Protein AF-A0A0M5IKP0-F1 (afdb_monomer_lite)

Secondary structure (DSSP, 8-state):
-EEEEEEE-GGG-GGG-EEEEEEEEEEEE--TTEEEEEEEEEE--BGGGTBPPEEEEEEEEEEEGGG-HHHHHHHHHHHHSPPTT----------

Structure (mmCIF, N/CA/C/O backbone):
data_AF-A0A0M5IKP0-F1
#
_entry.id   AF-A0A0M5IKP0-F1
#
loop_
_atom_site.group_PDB
_atom_site.id
_atom_site.type_symbol
_atom_site.label_atom_id
_atom_site.label_alt_id
_atom_site.label_comp_id
_atom_site.label_asym_id
_atom_site.label_entity_id
_atom_site.label_seq_id
_atom_site.pdbx_PDB_ins_code
_atom_site.Cartn_x
_atom_site.Cartn_y
_atom_site.Cartn_z
_atom_site.occupancy
_atom_site.B_iso_or_equiv
_atom_site.auth_seq_id
_atom_site.auth_comp_id
_atom_site.auth_asym_id
_atom_site.auth_atom_id
_atom_site.pdbx_PDB_model_num
ATOM 1 N N . MET A 1 1 ? 5.323 9.157 -7.666 1.00 88.56 1 MET A N 1
ATOM 2 C CA . MET A 1 1 ? 5.009 8.767 -6.280 1.00 88.56 1 MET A CA 1
ATOM 3 C C . MET A 1 1 ? 3.537 8.403 -6.233 1.00 88.56 1 MET A C 1
ATOM 5 O O . MET A 1 1 ? 2.737 9.206 -6.698 1.00 88.56 1 MET A O 1
ATOM 9 N N . LEU A 1 2 ? 3.196 7.208 -5.759 1.00 93.81 2 LEU A N 1
ATOM 10 C CA . LEU A 1 2 ? 1.821 6.811 -5.446 1.00 93.81 2 LEU A CA 1
ATOM 11 C C . LEU A 1 2 ? 1.674 6.812 -3.922 1.00 93.81 2 LEU A C 1
ATOM 13 O O . LEU A 1 2 ? 2.568 6.335 -3.228 1.00 93.81 2 LEU A O 1
ATOM 17 N N . VAL A 1 3 ? 0.565 7.352 -3.423 1.00 97.06 3 VAL A N 1
ATOM 18 C CA . VAL A 1 3 ? 0.206 7.324 -2.002 1.00 97.06 3 VAL A CA 1
ATOM 19 C C . VAL A 1 3 ? -1.220 6.806 -1.898 1.00 97.06 3 VAL A C 1
ATOM 21 O O . VAL A 1 3 ? -2.106 7.287 -2.605 1.00 97.06 3 VAL A O 1
ATOM 24 N N . VAL A 1 4 ? -1.427 5.813 -1.044 1.00 96.88 4 VAL A N 1
ATOM 25 C CA . VAL A 1 4 ? -2.726 5.210 -0.760 1.00 96.88 4 VAL A CA 1
ATOM 26 C C . VAL A 1 4 ? -3.019 5.427 0.707 1.00 96.88 4 VAL A C 1
ATOM 28 O O . VAL A 1 4 ? -2.321 4.890 1.558 1.00 96.88 4 VAL A O 1
ATOM 31 N N . THR A 1 5 ? -4.062 6.189 0.996 1.00 96.94 5 THR A N 1
ATOM 32 C CA . THR A 1 5 ? -4.569 6.359 2.357 1.00 96.94 5 THR A CA 1
ATOM 33 C C . THR A 1 5 ? -5.687 5.355 2.583 1.00 96.94 5 THR A C 1
ATOM 35 O O . THR A 1 5 ? -6.644 5.319 1.808 1.00 96.94 5 THR A O 1
ATOM 38 N N . VAL A 1 6 ? -5.583 4.555 3.642 1.00 94.06 6 VAL A N 1
ATOM 39 C CA . VAL A 1 6 ? -6.658 3.654 4.062 1.00 94.06 6 VAL A CA 1
ATOM 40 C C . VAL A 1 6 ? -7.438 4.339 5.171 1.00 94.06 6 VAL A C 1
ATOM 42 O O . VAL A 1 6 ? -6.881 4.706 6.207 1.00 94.06 6 VAL A O 1
ATOM 45 N N . GLU A 1 7 ? -8.734 4.524 4.946 1.00 94.69 7 GLU A N 1
ATOM 46 C CA . GLU A 1 7 ? -9.637 5.155 5.901 1.00 94.69 7 GLU A CA 1
ATOM 47 C C . GLU A 1 7 ? -10.796 4.226 6.242 1.00 94.69 7 GLU A C 1
ATOM 49 O O . GLU A 1 7 ? -11.336 3.527 5.385 1.00 94.69 7 GLU A O 1
ATOM 54 N N . VAL A 1 8 ? -11.231 4.282 7.497 1.00 90.25 8 VAL A N 1
ATOM 55 C CA . VAL A 1 8 ? -12.474 3.663 7.951 1.00 90.25 8 VAL A CA 1
ATOM 56 C C . VAL A 1 8 ? -13.487 4.761 8.227 1.00 90.25 8 VAL A C 1
ATOM 58 O O . VAL A 1 8 ? -13.181 5.755 8.885 1.00 90.25 8 VAL A O 1
ATOM 61 N N . TRP A 1 9 ? -14.702 4.559 7.722 1.00 94.44 9 TRP A N 1
ATOM 62 C CA . TRP A 1 9 ? -15.831 5.476 7.850 1.00 94.44 9 TRP A CA 1
ATOM 63 C C . TRP A 1 9 ? -16.956 4.763 8.607 1.00 94.44 9 TRP A C 1
ATOM 65 O O . TRP A 1 9 ? -17.804 4.115 7.983 1.00 94.44 9 TRP A O 1
ATOM 75 N N . PRO A 1 10 ? -16.967 4.819 9.952 1.00 89.56 10 PRO A N 1
ATOM 76 C CA . PRO A 1 10 ? -18.005 4.185 10.756 1.00 89.56 10 PRO A CA 1
ATOM 77 C C . PRO A 1 10 ? -19.396 4.633 10.301 1.00 89.56 10 PRO A C 1
ATOM 79 O O . PRO A 1 10 ? -19.684 5.828 10.235 1.00 89.56 10 PRO A O 1
ATOM 82 N N . TRP A 1 11 ? -20.248 3.669 9.945 1.00 93.00 11 TRP A N 1
ATOM 83 C CA . TRP A 1 11 ? -21.601 3.913 9.424 1.00 93.00 11 TRP A CA 1
ATOM 84 C C . TRP A 1 11 ? -21.663 4.839 8.193 1.00 93.00 11 TRP A C 1
ATOM 86 O O . TRP A 1 11 ? -22.692 5.464 7.948 1.00 93.00 11 TRP A O 1
ATOM 96 N N . GLY A 1 12 ? -20.569 4.956 7.430 1.00 93.06 12 GLY A N 1
ATOM 97 C CA . GLY A 1 12 ? -20.477 5.843 6.266 1.00 93.06 12 GLY A CA 1
ATOM 98 C C . GLY A 1 12 ? -20.426 7.337 6.607 1.00 93.06 12 GLY A C 1
ATOM 99 O O . GLY A 1 12 ? -20.641 8.168 5.729 1.00 93.06 12 GLY A O 1
ATOM 100 N N . ARG A 1 13 ? -20.161 7.695 7.869 1.00 94.00 13 ARG A N 1
ATOM 101 C CA . ARG A 1 13 ? -20.166 9.083 8.347 1.00 94.00 13 ARG A CA 1
ATOM 102 C C . ARG A 1 13 ? -18.804 9.747 8.175 1.00 94.00 13 ARG A C 1
ATOM 104 O O . ARG A 1 13 ? -17.814 9.298 8.754 1.00 94.00 13 ARG A O 1
ATOM 111 N N . ALA A 1 14 ? -18.768 10.837 7.411 1.00 93.69 14 ALA A N 1
AT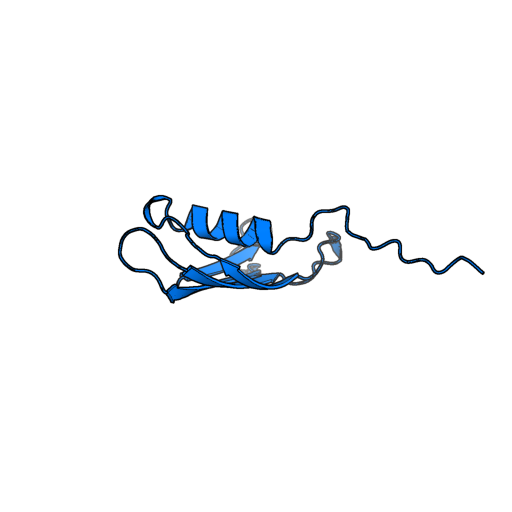OM 112 C CA . ALA A 1 14 ? -17.544 11.576 7.101 1.00 93.69 14 ALA A CA 1
ATOM 113 C C . ALA A 1 14 ? -16.900 12.203 8.345 1.00 93.69 14 ALA A C 1
ATOM 115 O O . ALA A 1 14 ? -15.680 12.295 8.436 1.00 93.69 14 ALA A O 1
ATOM 116 N N . GLU A 1 15 ? -17.711 12.615 9.316 1.00 95.44 15 GLU A N 1
ATOM 117 C CA . GLU A 1 15 ? -17.274 13.197 10.583 1.00 95.44 15 GLU A CA 1
ATOM 118 C C . GLU A 1 15 ? -16.599 12.184 11.518 1.00 95.44 15 GLU A C 1
ATOM 120 O O . GLU A 1 15 ? -15.884 12.576 12.434 1.00 95.44 15 GLU A O 1
ATOM 125 N N . LEU A 1 16 ? -16.800 10.886 11.274 1.00 92.12 16 LEU A N 1
ATOM 126 C CA . LEU A 1 16 ? -16.187 9.795 12.034 1.00 92.12 16 LEU A CA 1
ATOM 127 C C . LEU A 1 16 ? -15.013 9.147 11.294 1.00 92.12 16 LEU A C 1
ATOM 129 O O . LEU A 1 16 ? -14.489 8.129 11.758 1.00 92.12 16 LEU A O 1
ATOM 133 N N . LYS A 1 17 ? -14.625 9.692 10.134 1.00 93.56 17 LYS A N 1
ATOM 134 C CA . LYS A 1 17 ? -13.538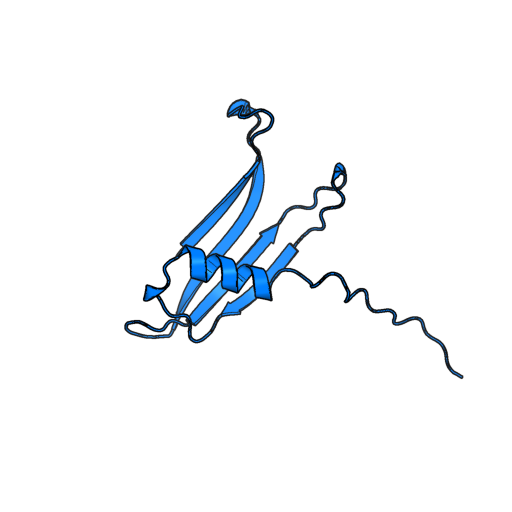 9.138 9.331 1.00 93.56 17 LYS A CA 1
ATOM 135 C C . LYS A 1 17 ? -12.247 9.106 10.143 1.00 93.56 17 LYS A C 1
ATOM 137 O O . LYS A 1 17 ? -11.883 10.076 10.810 1.00 93.56 17 LYS A O 1
ATOM 142 N N . ARG A 1 18 ? -11.530 7.996 10.040 1.00 91.81 18 ARG A N 1
ATOM 143 C CA . ARG A 1 18 ? -10.196 7.846 10.616 1.00 91.81 18 ARG A CA 1
ATOM 144 C C . ARG A 1 18 ? -9.284 7.170 9.611 1.00 91.81 18 ARG A C 1
ATOM 146 O O . ARG A 1 18 ? -9.676 6.178 8.997 1.00 91.81 18 ARG A O 1
ATOM 153 N N . LYS A 1 19 ? -8.080 7.711 9.451 1.00 94.56 19 LYS A N 1
ATOM 154 C CA . LYS A 1 19 ? -6.992 7.011 8.770 1.00 94.56 19 LYS A CA 1
ATOM 155 C C . LYS A 1 19 ? -6.575 5.834 9.651 1.00 94.56 19 LYS A C 1
ATOM 157 O O . LYS A 1 19 ? -6.518 5.992 10.864 1.00 94.56 19 LYS A O 1
ATOM 162 N N . VAL A 1 20 ? -6.362 4.680 9.033 1.00 94.62 20 VAL A N 1
ATOM 163 C CA . VAL A 1 20 ? -5.914 3.446 9.705 1.00 94.62 20 VAL A CA 1
ATOM 164 C C . VAL A 1 20 ? -4.663 2.857 9.060 1.00 94.62 20 VAL A C 1
ATOM 166 O O . VAL A 1 20 ? -4.149 1.835 9.499 1.00 94.62 20 VAL A O 1
ATOM 169 N N . GLY A 1 21 ? -4.197 3.456 7.965 1.00 95.56 21 GLY A N 1
ATOM 170 C CA . GLY A 1 21 ? -3.021 2.986 7.261 1.00 95.56 21 GLY A CA 1
ATOM 171 C C . GLY A 1 21 ? -2.648 3.858 6.074 1.00 95.56 21 GLY A C 1
ATOM 172 O O . GLY A 1 21 ? -3.406 4.729 5.630 1.00 95.56 21 GLY A O 1
ATOM 173 N N . GLU A 1 22 ? -1.448 3.620 5.569 1.00 97.69 22 GLU A N 1
ATOM 174 C CA . GLU A 1 22 ? -0.895 4.267 4.392 1.00 97.69 22 GLU A CA 1
ATOM 175 C C . GLU A 1 22 ? 0.019 3.309 3.633 1.00 97.69 22 GLU A C 1
ATOM 177 O O . GLU A 1 22 ? 0.767 2.540 4.230 1.00 97.69 22 GLU A O 1
ATOM 182 N N . ILE A 1 23 ? -0.011 3.389 2.306 1.00 97.81 23 ILE A N 1
ATOM 183 C CA . ILE A 1 23 ? 0.990 2.762 1.447 1.00 97.81 23 ILE A CA 1
ATOM 184 C C . ILE A 1 23 ? 1.611 3.853 0.591 1.00 97.81 23 ILE A C 1
ATOM 186 O O . ILE A 1 23 ? 0.904 4.548 -0.143 1.00 97.81 23 ILE A O 1
ATOM 190 N N . THR A 1 24 ? 2.930 3.989 0.645 1.00 98.00 24 THR A N 1
ATOM 191 C CA . THR A 1 24 ? 3.674 4.860 -0.269 1.00 98.00 24 THR A CA 1
ATOM 192 C C . THR A 1 24 ? 4.498 4.013 -1.222 1.00 98.00 24 THR A C 1
ATOM 194 O O . THR A 1 24 ? 5.066 2.999 -0.829 1.00 98.00 24 THR A O 1
ATOM 197 N N . ALA A 1 25 ? 4.527 4.411 -2.492 1.00 97.12 25 ALA A N 1
ATOM 198 C CA . ALA A 1 25 ? 5.312 3.753 -3.525 1.00 97.12 25 ALA A CA 1
ATOM 199 C C . ALA A 1 25 ? 6.076 4.785 -4.365 1.00 97.12 25 ALA A C 1
ATOM 201 O O . ALA A 1 25 ? 5.505 5.530 -5.180 1.00 97.12 25 ALA A O 1
ATOM 202 N N . GLY A 1 26 ? 7.391 4.817 -4.172 1.00 96.38 26 GLY A N 1
ATOM 203 C CA . GLY A 1 26 ? 8.333 5.622 -4.938 1.00 96.38 26 GLY A CA 1
ATOM 204 C C . GLY A 1 26 ? 8.976 4.783 -6.033 1.00 96.38 26 GLY A C 1
ATOM 205 O O . GLY A 1 26 ? 9.608 3.776 -5.747 1.00 96.38 26 GLY A O 1
ATOM 206 N N . ASN A 1 27 ? 8.839 5.173 -7.304 1.00 95.12 27 ASN A N 1
ATOM 207 C CA . ASN A 1 27 ? 9.612 4.519 -8.360 1.00 95.12 27 ASN A CA 1
ATOM 208 C C . ASN A 1 27 ? 11.079 4.949 -8.241 1.00 95.12 27 ASN A C 1
ATOM 210 O O . ASN A 1 27 ? 11.366 6.139 -8.351 1.00 95.12 27 ASN A O 1
ATOM 214 N N . ILE A 1 28 ? 11.975 3.986 -8.032 1.00 96.75 28 ILE A N 1
ATOM 215 C CA . ILE A 1 28 ? 13.413 4.233 -7.842 1.00 96.75 28 ILE A CA 1
ATOM 216 C C . ILE A 1 28 ? 14.251 3.785 -9.043 1.00 96.75 28 ILE A C 1
ATOM 218 O O . ILE A 1 28 ? 15.375 4.249 -9.215 1.00 96.75 28 ILE A O 1
ATOM 222 N N . ALA A 1 29 ? 13.723 2.885 -9.881 1.00 93.50 29 ALA A N 1
ATOM 223 C CA . ALA A 1 29 ? 14.404 2.422 -11.087 1.00 93.50 29 ALA A CA 1
ATOM 224 C C . ALA A 1 29 ? 13.432 1.868 -12.147 1.00 93.50 29 ALA A C 1
ATOM 226 O O . ALA A 1 29 ? 12.242 1.646 -11.889 1.00 93.50 29 ALA A O 1
ATOM 227 N N . GLY A 1 30 ? 13.981 1.586 -13.332 1.00 85.38 30 GLY A N 1
ATOM 228 C CA . GLY A 1 30 ? 13.299 0.936 -14.454 1.00 85.38 30 GLY A CA 1
ATOM 229 C C . GLY A 1 30 ? 12.687 1.920 -15.453 1.00 85.38 30 GLY A C 1
ATOM 230 O O . GLY A 1 30 ? 12.069 2.912 -15.065 1.00 85.38 30 GLY A O 1
ATOM 231 N N . SER A 1 31 ? 12.832 1.630 -16.747 1.00 78.69 31 SER A N 1
ATOM 232 C CA . SER A 1 31 ? 12.285 2.419 -17.857 1.00 78.69 31 SER A CA 1
ATOM 233 C C . SER A 1 31 ? 11.153 1.672 -18.575 1.00 78.69 31 SER A C 1
ATOM 235 O O . SER A 1 31 ? 11.065 0.445 -18.551 1.00 78.69 31 SER A O 1
ATOM 237 N N . GLY A 1 32 ? 10.249 2.418 -19.214 1.00 88.12 32 GLY A N 1
ATOM 238 C CA . GLY A 1 32 ? 9.165 1.834 -20.007 1.00 88.12 32 GLY A CA 1
ATOM 239 C C . GLY A 1 32 ? 8.149 1.045 -19.162 1.00 88.12 32 GLY A C 1
ATOM 240 O O . GLY A 1 32 ? 7.643 1.581 -18.175 1.00 88.12 32 GLY A O 1
ATOM 241 N N . PRO A 1 33 ? 7.784 -0.194 -19.540 1.00 92.25 33 PRO A N 1
ATOM 242 C CA . PRO A 1 33 ? 6.711 -0.930 -18.874 1.00 92.25 33 PRO A CA 1
ATOM 243 C C . PRO A 1 33 ? 7.114 -1.544 -17.527 1.00 92.25 33 PRO A C 1
ATOM 245 O O . PRO A 1 33 ? 6.229 -1.785 -16.721 1.00 92.25 33 PRO A O 1
ATOM 248 N N . ILE A 1 34 ? 8.405 -1.751 -17.242 1.00 95.50 34 ILE A N 1
ATOM 249 C CA . ILE A 1 34 ? 8.864 -2.441 -16.023 1.00 95.50 34 ILE A CA 1
ATOM 250 C C . ILE A 1 34 ? 9.522 -1.461 -15.049 1.00 95.50 34 ILE A C 1
ATOM 252 O O . ILE A 1 34 ? 10.380 -0.662 -15.444 1.00 95.50 34 ILE A O 1
ATOM 256 N N . GLY A 1 35 ? 9.113 -1.498 -13.780 1.00 95.31 35 GLY A N 1
ATOM 257 C CA . GLY A 1 35 ? 9.588 -0.589 -12.740 1.00 95.31 35 GLY A CA 1
ATOM 258 C C . GLY A 1 35 ? 9.969 -1.267 -11.432 1.00 95.31 35 GLY A C 1
ATOM 259 O O . GLY A 1 35 ? 9.357 -2.249 -11.024 1.00 95.31 35 GLY A O 1
ATOM 260 N N . THR A 1 36 ? 10.942 -0.6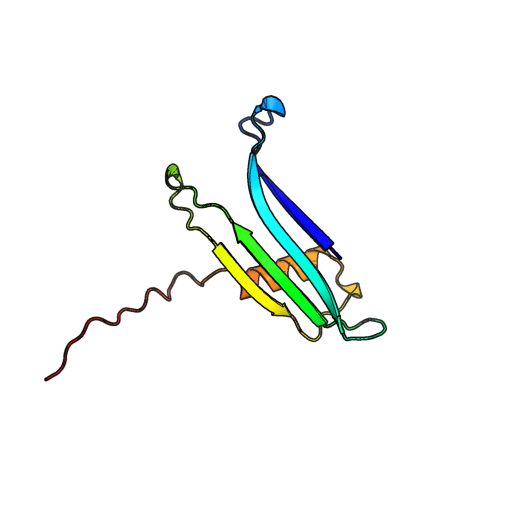70 -10.748 1.00 97.06 36 THR A N 1
ATOM 261 C CA . THR A 1 36 ? 11.316 -1.005 -9.371 1.00 97.06 36 THR A CA 1
ATOM 262 C C . THR A 1 36 ? 10.848 0.099 -8.434 1.00 97.06 36 THR A C 1
ATOM 264 O O . THR A 1 36 ? 11.029 1.287 -8.731 1.00 97.06 36 THR A O 1
ATOM 267 N N . TYR A 1 37 ? 10.255 -0.284 -7.310 1.00 97.31 37 TYR A N 1
ATOM 268 C CA . TYR A 1 37 ? 9.626 0.622 -6.361 1.00 97.31 37 TYR A CA 1
ATOM 269 C C . TYR A 1 37 ? 10.156 0.399 -4.946 1.00 97.31 37 TYR A C 1
ATOM 271 O O . TYR A 1 37 ? 10.261 -0.739 -4.499 1.00 97.31 37 TYR A O 1
ATOM 279 N N . GLU A 1 38 ? 10.457 1.493 -4.253 1.00 97.94 38 GLU A N 1
ATOM 280 C CA . GLU A 1 38 ? 10.535 1.523 -2.795 1.00 97.94 38 GLU A CA 1
ATOM 281 C C . GLU A 1 38 ? 9.112 1.677 -2.261 1.00 97.94 38 GLU A C 1
ATOM 283 O O . GLU A 1 38 ? 8.382 2.585 -2.675 1.00 97.94 38 GLU A O 1
ATOM 288 N N . ILE A 1 39 ? 8.705 0.747 -1.404 1.00 97.81 39 ILE A N 1
ATOM 289 C CA . ILE A 1 39 ? 7.366 0.663 -0.841 1.00 97.81 39 ILE A CA 1
ATOM 290 C C . ILE A 1 39 ? 7.465 0.793 0.672 1.00 97.81 39 ILE A C 1
ATOM 292 O O . ILE A 1 39 ? 8.251 0.085 1.295 1.00 97.81 39 ILE A O 1
ATOM 296 N N . ARG A 1 40 ? 6.608 1.629 1.261 1.00 97.69 40 ARG A N 1
ATOM 297 C CA . ARG A 1 40 ? 6.368 1.643 2.709 1.00 97.69 40 ARG A CA 1
ATOM 298 C C . ARG A 1 40 ? 4.911 1.338 2.978 1.00 97.69 40 ARG A C 1
ATOM 300 O O . ARG A 1 40 ? 4.048 1.996 2.396 1.00 97.69 40 ARG A O 1
ATOM 307 N N . VAL A 1 41 ? 4.653 0.357 3.832 1.00 97.25 41 VAL A N 1
ATOM 308 C CA . VAL A 1 41 ? 3.317 -0.044 4.274 1.00 97.25 41 VAL A CA 1
ATOM 309 C C . VAL A 1 41 ? 3.210 0.230 5.764 1.00 97.25 41 VAL A C 1
ATOM 311 O O . VAL A 1 41 ? 3.994 -0.290 6.552 1.00 97.25 41 VAL A O 1
ATOM 314 N N . HIS A 1 42 ? 2.223 1.037 6.131 1.00 96.69 42 HIS A N 1
ATOM 315 C CA . HIS A 1 42 ? 1.892 1.352 7.508 1.00 96.69 42 HIS A CA 1
ATOM 316 C C . HIS A 1 42 ? 0.428 1.013 7.782 1.00 96.69 42 HIS A C 1
ATOM 31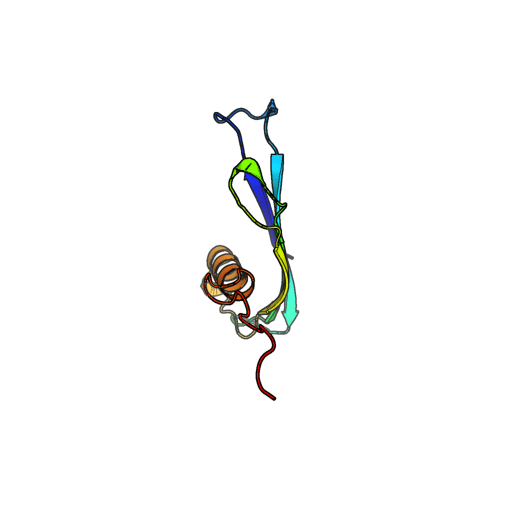8 O O . HIS A 1 42 ? -0.453 1.407 7.013 1.00 96.69 42 HIS A O 1
ATOM 324 N N . GLN A 1 43 ? 0.154 0.337 8.890 1.00 95.12 43 GLN A N 1
ATOM 325 C CA . GLN A 1 43 ? -1.186 0.093 9.412 1.00 95.12 43 GLN A CA 1
ATOM 326 C C . GLN A 1 43 ? -1.168 0.321 10.917 1.00 95.12 43 GLN A C 1
ATOM 328 O O . GLN A 1 43 ? -0.343 -0.271 11.605 1.00 95.12 4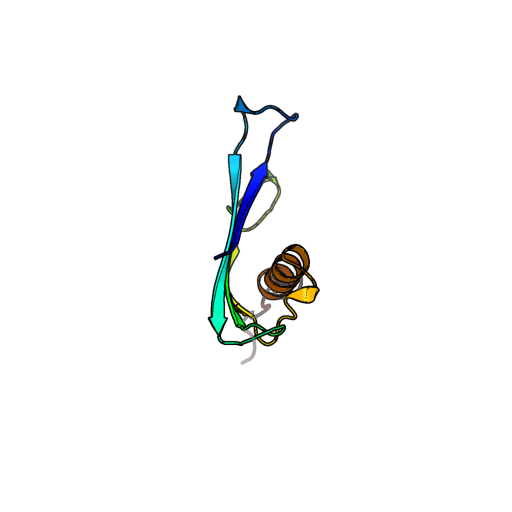3 GLN A O 1
ATOM 333 N N . ASP A 1 44 ? -2.100 1.129 11.412 1.00 93.75 44 ASP A N 1
ATOM 334 C CA . ASP A 1 44 ? -2.277 1.345 12.844 1.00 93.75 44 ASP A CA 1
ATOM 335 C C . ASP A 1 44 ? -2.808 0.071 13.520 1.00 93.75 44 ASP A C 1
ATOM 337 O O . ASP A 1 44 ? -3.666 -0.631 12.975 1.00 93.75 44 ASP A O 1
ATOM 341 N N . GLU A 1 45 ? -2.346 -0.204 14.742 1.00 92.62 45 GLU A N 1
ATOM 342 C CA . GLU A 1 45 ? -2.954 -1.231 15.592 1.00 92.62 45 GLU A CA 1
ATOM 343 C C . GLU A 1 45 ? -4.446 -0.917 15.815 1.00 92.62 45 GLU A C 1
ATOM 345 O O . GLU A 1 45 ? -4.823 0.208 16.153 1.00 92.62 45 GLU A O 1
ATOM 350 N N . TYR A 1 46 ? -5.307 -1.930 15.695 1.00 85.88 46 TYR A N 1
ATOM 351 C CA . TYR A 1 46 ? -6.704 -1.839 16.114 1.00 85.88 46 TYR A CA 1
ATOM 352 C C . TYR A 1 46 ? -7.055 -3.008 17.037 1.00 85.88 46 TYR A C 1
ATOM 354 O O . TYR A 1 46 ? -7.534 -4.066 16.611 1.00 85.88 46 TYR A O 1
ATOM 362 N N . ARG A 1 47 ? -6.790 -2.793 18.332 1.00 83.94 47 ARG A N 1
ATOM 363 C CA . ARG A 1 47 ? -6.883 -3.801 19.400 1.00 83.94 47 ARG A CA 1
ATOM 364 C C . ARG A 1 47 ? -8.250 -4.450 19.495 1.00 83.94 47 ARG A C 1
ATOM 366 O O . ARG A 1 47 ? -8.336 -5.662 19.662 1.00 83.94 47 ARG A O 1
ATOM 373 N N . GLU A 1 48 ? -9.317 -3.669 19.363 1.00 81.19 48 GLU A N 1
ATOM 374 C CA . GLU A 1 48 ? -10.691 -4.160 19.480 1.00 81.19 48 GLU A CA 1
ATOM 375 C C . GLU A 1 48 ? -11.038 -5.198 18.405 1.00 81.19 48 GLU A C 1
ATOM 377 O O . GLU A 1 48 ? -11.898 -6.046 18.632 1.00 81.19 48 GLU A O 1
ATOM 382 N N . ALA A 1 49 ? -10.363 -5.153 17.253 1.00 81.25 49 ALA A N 1
ATOM 383 C CA . ALA A 1 49 ? -10.523 -6.118 16.170 1.00 81.25 49 ALA A CA 1
ATOM 384 C C . ALA A 1 49 ? -9.382 -7.148 16.093 1.00 81.25 49 ALA A C 1
ATOM 386 O O . ALA A 1 49 ? -9.359 -7.947 15.158 1.00 81.25 49 ALA A O 1
ATOM 387 N N . GLY A 1 50 ? -8.429 -7.127 17.034 1.00 85.81 50 GLY A N 1
ATOM 388 C CA . GLY A 1 50 ? -7.245 -7.990 16.997 1.00 85.81 50 GLY A CA 1
ATOM 389 C C . GLY A 1 50 ? -6.339 -7.737 15.786 1.00 85.81 50 GLY A C 1
ATOM 390 O O . GLY A 1 50 ? -5.640 -8.646 15.344 1.00 85.81 50 GLY A O 1
ATOM 391 N N . VAL A 1 51 ? -6.375 -6.530 15.218 1.00 87.94 51 VAL A N 1
ATOM 392 C CA . VAL A 1 51 ? -5.549 -6.148 14.069 1.00 87.94 51 VAL A CA 1
ATOM 393 C C . VAL A 1 51 ? -4.226 -5.591 14.583 1.00 87.94 51 VAL A C 1
ATOM 395 O O . VAL A 1 51 ? -4.212 -4.593 15.303 1.00 87.94 51 VAL A O 1
ATOM 398 N N . ALA A 1 52 ? -3.127 -6.241 14.209 1.00 90.31 52 ALA A N 1
ATOM 399 C CA . ALA A 1 52 ? -1.784 -5.809 14.569 1.00 90.31 52 ALA A CA 1
ATOM 400 C C . ALA A 1 52 ? -1.331 -4.594 13.746 1.00 90.31 52 ALA A C 1
ATOM 402 O O . ALA A 1 52 ? -1.773 -4.383 12.611 1.00 90.31 52 ALA A O 1
ATOM 403 N N . GLU A 1 53 ? -0.414 -3.826 14.329 1.00 93.75 53 GLU A N 1
ATOM 404 C CA . GLU A 1 53 ? 0.349 -2.811 13.608 1.00 93.75 53 GLU A CA 1
ATOM 405 C C . GLU A 1 53 ? 1.184 -3.463 12.492 1.00 93.75 53 GLU A C 1
ATOM 407 O O . GLU A 1 53 ? 1.692 -4.576 12.649 1.00 93.75 53 GLU A O 1
ATOM 412 N N . ILE A 1 54 ? 1.328 -2.763 11.367 1.00 94.25 54 ILE A N 1
ATOM 413 C CA . ILE A 1 54 ? 2.272 -3.112 10.297 1.00 94.25 54 ILE A CA 1
ATOM 414 C C . ILE A 1 54 ? 3.126 -1.879 10.034 1.00 94.25 54 ILE A C 1
ATOM 416 O O . ILE A 1 54 ? 2.581 -0.794 9.842 1.00 94.25 54 ILE A O 1
ATOM 420 N N . SER A 1 55 ? 4.445 -2.045 9.993 1.00 95.25 55 SER A N 1
ATOM 421 C CA . SER A 1 55 ? 5.391 -0.981 9.654 1.00 95.25 55 SER A CA 1
ATOM 422 C C . SER A 1 55 ? 6.550 -1.586 8.873 1.00 95.25 55 SER A C 1
ATOM 424 O O . SER A 1 55 ? 7.564 -1.989 9.435 1.00 95.25 55 SER A O 1
ATOM 426 N N . GLU A 1 56 ? 6.351 -1.713 7.563 1.00 96.50 56 GLU A N 1
ATOM 427 C CA . GLU A 1 56 ? 7.251 -2.442 6.673 1.00 96.50 56 GLU A CA 1
ATOM 428 C C . GLU A 1 56 ? 7.774 -1.541 5.557 1.00 96.50 56 GLU A C 1
ATOM 430 O O . GLU A 1 56 ? 7.030 -0.760 4.953 1.00 96.50 56 GLU A O 1
ATOM 435 N N . GLU A 1 57 ? 9.055 -1.698 5.238 1.00 97.19 57 GLU A N 1
ATOM 436 C CA . GLU A 1 57 ? 9.713 -1.063 4.099 1.00 97.19 57 GLU A CA 1
ATOM 437 C C . GLU A 1 57 ? 10.349 -2.140 3.220 1.00 97.19 57 GLU A C 1
ATOM 439 O O . GLU A 1 57 ? 11.118 -2.979 3.688 1.00 97.19 57 GLU A O 1
ATOM 444 N N . LEU A 1 58 ? 10.010 -2.141 1.931 1.00 96.06 58 LEU A N 1
ATOM 445 C CA . LEU A 1 58 ? 10.437 -3.181 1.000 1.00 96.06 58 LEU A CA 1
ATOM 446 C C . LEU A 1 58 ? 10.699 -2.640 -0.402 1.00 96.06 58 LEU A C 1
ATOM 448 O O . LEU A 1 58 ? 10.186 -1.598 -0.811 1.00 96.06 58 LEU A O 1
ATOM 452 N N . ILE A 1 59 ? 11.477 -3.399 -1.173 1.00 97.31 59 ILE A N 1
ATOM 453 C CA . ILE A 1 59 ? 11.737 -3.112 -2.584 1.00 97.31 59 ILE A CA 1
ATOM 454 C C . ILE A 1 59 ? 10.951 -4.091 -3.450 1.00 97.31 59 ILE A C 1
ATOM 456 O O . ILE A 1 59 ? 11.264 -5.281 -3.489 1.00 97.31 59 ILE A O 1
ATOM 460 N N . LEU A 1 60 ? 9.980 -3.580 -4.208 1.00 96.31 60 LEU A N 1
ATOM 461 C CA . LEU A 1 60 ? 9.277 -4.353 -5.226 1.00 96.31 60 LEU A CA 1
ATOM 462 C C . LEU A 1 60 ? 9.987 -4.188 -6.571 1.00 96.31 60 LEU A C 1
ATOM 464 O O . LEU A 1 60 ? 10.024 -3.096 -7.140 1.00 96.31 60 LEU A O 1
ATOM 468 N N . ARG A 1 61 ? 10.562 -5.277 -7.077 1.00 95.88 61 ARG A N 1
ATOM 469 C CA . ARG A 1 61 ? 11.287 -5.311 -8.354 1.00 95.88 61 ARG A CA 1
ATOM 470 C C . ARG A 1 61 ? 10.384 -5.790 -9.482 1.00 95.88 61 ARG A C 1
ATOM 472 O O . ARG A 1 61 ? 9.402 -6.483 -9.243 1.00 95.88 61 ARG A O 1
ATOM 479 N N . ASP A 1 62 ? 10.765 -5.422 -10.700 1.00 94.81 62 ASP A N 1
ATOM 480 C CA . ASP A 1 62 ? 10.220 -5.969 -11.945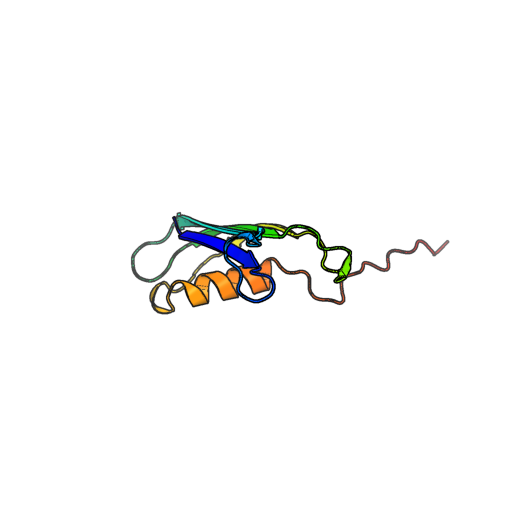 1.00 94.81 62 ASP A CA 1
ATOM 481 C C . ASP A 1 62 ? 8.687 -5.881 -12.084 1.00 94.81 62 ASP A C 1
ATOM 483 O O . ASP A 1 62 ? 8.058 -6.703 -12.747 1.00 94.81 62 ASP A O 1
ATOM 487 N N . HIS A 1 63 ? 8.069 -4.852 -11.495 1.00 95.62 63 HIS A N 1
ATOM 488 C CA . HIS A 1 63 ? 6.626 -4.652 -11.577 1.00 95.62 63 HIS A CA 1
ATOM 489 C C . HIS A 1 63 ? 6.218 -4.141 -12.967 1.00 95.62 63 HIS A C 1
ATOM 491 O O . HIS A 1 63 ? 6.724 -3.111 -13.431 1.00 95.62 63 HIS A O 1
ATOM 497 N N . ASP A 1 64 ? 5.267 -4.823 -13.612 1.00 95.69 64 ASP A N 1
ATOM 498 C CA . ASP A 1 64 ? 4.678 -4.376 -14.876 1.00 95.69 64 ASP A CA 1
ATOM 499 C C . ASP A 1 64 ? 3.659 -3.254 -14.643 1.00 95.69 64 ASP A C 1
ATOM 501 O O . ASP A 1 64 ? 2.527 -3.475 -14.214 1.00 95.69 64 ASP A O 1
ATOM 505 N N . ARG A 1 65 ? 4.040 -2.031 -15.017 1.00 93.00 65 ARG A N 1
ATOM 506 C CA . ARG A 1 65 ? 3.219 -0.818 -14.904 1.00 93.00 65 ARG A CA 1
ATOM 507 C C . ARG A 1 65 ? 1.913 -0.905 -15.693 1.00 93.00 65 ARG A C 1
ATOM 509 O O . ARG A 1 65 ? 0.977 -0.165 -15.392 1.00 93.00 65 ARG A O 1
ATOM 516 N N . ARG A 1 66 ? 1.822 -1.788 -16.693 1.00 95.56 66 ARG A N 1
ATOM 517 C CA . ARG A 1 66 ? 0.590 -2.013 -17.468 1.00 95.56 66 ARG A CA 1
ATOM 518 C C . ARG A 1 66 ? -0.481 -2.742 -16.663 1.00 95.56 66 ARG A C 1
ATOM 520 O O . ARG A 1 66 ? -1.656 -2.604 -16.988 1.00 95.56 66 ARG A O 1
ATOM 527 N N . ALA A 1 67 ? -0.100 -3.453 -15.600 1.00 95.31 67 ALA A N 1
ATOM 528 C CA . ALA A 1 67 ? -1.044 -4.050 -14.659 1.00 95.31 67 ALA A CA 1
ATOM 529 C C . ALA A 1 67 ? -1.797 -2.987 -13.831 1.00 95.31 67 ALA A C 1
ATOM 531 O O . ALA A 1 67 ? -2.840 -3.274 -13.242 1.00 95.31 67 ALA A O 1
ATOM 532 N N . GLY A 1 68 ? -1.300 -1.746 -13.827 1.00 93.75 68 GLY A N 1
ATOM 533 C CA . GLY A 1 68 ? -1.934 -0.603 -13.190 1.00 93.75 68 GLY A CA 1
ATOM 534 C C . GLY A 1 68 ? -1.638 -0.483 -11.689 1.00 93.75 68 GLY A C 1
ATOM 535 O O . GLY A 1 68 ? -1.072 -1.381 -11.065 1.00 93.75 68 GLY A O 1
ATOM 536 N N . PRO A 1 69 ? -2.037 0.643 -11.072 1.00 92.88 69 PRO A N 1
ATOM 537 C CA . PRO A 1 69 ? -1.660 0.973 -9.697 1.00 92.88 69 PRO A CA 1
ATOM 538 C C . PRO A 1 69 ? -2.260 0.026 -8.648 1.00 92.88 69 PRO A C 1
ATOM 540 O O . PRO A 1 69 ? -1.648 -0.195 -7.610 1.00 92.88 69 PRO A O 1
ATOM 543 N N . LEU A 1 70 ? -3.429 -0.568 -8.906 1.00 96.38 70 LEU A N 1
ATOM 544 C CA . LEU A 1 70 ? -4.031 -1.530 -7.976 1.00 96.38 70 LEU A CA 1
ATOM 545 C C . LEU A 1 70 ? -3.241 -2.843 -7.903 1.00 96.38 70 LEU A C 1
ATOM 547 O O . LEU A 1 70 ? -3.156 -3.438 -6.832 1.00 96.38 70 LEU A O 1
ATOM 551 N N . ALA A 1 71 ? -2.629 -3.274 -9.010 1.00 96.75 71 ALA A N 1
ATOM 552 C CA . ALA A 1 71 ? -1.744 -4.435 -9.004 1.00 96.75 71 ALA A CA 1
ATOM 553 C C . ALA A 1 71 ? -0.481 -4.159 -8.176 1.00 96.75 71 ALA A C 1
ATOM 555 O O . ALA A 1 71 ? -0.107 -4.993 -7.359 1.00 96.75 71 ALA A O 1
ATOM 556 N N . LEU A 1 72 ? 0.102 -2.960 -8.303 1.00 96.19 72 LEU A N 1
ATOM 557 C CA . LEU A 1 72 ? 1.238 -2.525 -7.482 1.00 96.19 72 LEU A CA 1
ATOM 558 C C . LEU A 1 72 ? 0.918 -2.599 -5.982 1.00 96.19 72 LEU A C 1
ATOM 560 O O . LEU A 1 72 ? 1.707 -3.127 -5.205 1.00 96.19 72 LEU A O 1
ATOM 564 N N . ILE A 1 73 ? -0.257 -2.102 -5.588 1.00 95.88 73 ILE A N 1
ATOM 565 C CA . ILE A 1 73 ? -0.725 -2.132 -4.196 1.00 95.88 73 ILE A CA 1
ATOM 566 C C . ILE A 1 73 ? -0.913 -3.571 -3.714 1.00 95.88 73 ILE A C 1
ATOM 568 O O . ILE A 1 73 ? -0.465 -3.919 -2.626 1.00 95.88 73 ILE A O 1
ATOM 572 N N . ARG A 1 74 ? -1.557 -4.422 -4.520 1.00 96.25 74 ARG A N 1
ATOM 573 C CA . ARG A 1 74 ? -1.759 -5.836 -4.184 1.00 96.25 74 ARG A CA 1
ATOM 574 C C . ARG A 1 74 ? -0.426 -6.546 -3.953 1.00 96.25 74 ARG A C 1
ATOM 576 O O . ARG A 1 74 ? -0.278 -7.234 -2.949 1.00 96.25 74 ARG A O 1
ATOM 583 N N . ASP A 1 75 ? 0.523 -6.384 -4.869 1.00 95.56 75 ASP A N 1
ATOM 584 C CA . ASP A 1 75 ? 1.820 -7.057 -4.799 1.00 95.56 75 ASP A CA 1
ATOM 585 C C . ASP A 1 75 ? 2.636 -6.550 -3.593 1.00 95.56 75 ASP A C 1
ATOM 587 O O . ASP A 1 75 ? 3.243 -7.349 -2.882 1.00 95.56 75 ASP A O 1
ATOM 591 N N . ALA A 1 76 ? 2.570 -5.247 -3.292 1.00 94.44 76 ALA A N 1
ATOM 592 C CA . ALA A 1 76 ? 3.126 -4.664 -2.070 1.00 94.44 76 ALA A CA 1
ATOM 593 C C . ALA A 1 76 ? 2.542 -5.297 -0.794 1.00 94.44 76 ALA A C 1
ATOM 595 O O . ALA A 1 76 ? 3.291 -5.703 0.092 1.00 94.44 76 ALA A O 1
ATOM 596 N N . LEU A 1 77 ? 1.215 -5.419 -0.707 1.00 94.38 77 LEU A N 1
ATOM 597 C CA . LEU A 1 77 ? 0.539 -5.993 0.460 1.00 94.38 77 LEU A CA 1
ATOM 598 C C . LEU A 1 77 ? 0.843 -7.485 0.650 1.00 94.38 77 LEU A C 1
ATOM 600 O O . LEU A 1 77 ? 0.986 -7.929 1.784 1.00 94.38 77 LEU A O 1
ATOM 604 N N . ILE A 1 78 ? 0.981 -8.253 -0.436 1.00 93.88 78 ILE A N 1
ATOM 605 C CA . ILE A 1 78 ? 1.364 -9.675 -0.372 1.00 93.88 78 ILE A CA 1
ATOM 606 C C . ILE A 1 78 ? 2.742 -9.860 0.279 1.00 93.88 78 ILE A C 1
ATOM 608 O O . ILE A 1 78 ? 2.965 -10.872 0.942 1.00 93.88 78 ILE A O 1
ATOM 612 N N . LEU A 1 79 ? 3.661 -8.915 0.067 1.00 91.81 79 LEU A N 1
ATOM 613 C CA . LEU A 1 79 ? 5.007 -8.962 0.637 1.00 91.81 79 LEU A CA 1
ATOM 614 C C . LEU A 1 79 ? 5.067 -8.396 2.060 1.00 91.81 79 LEU A C 1
ATOM 616 O O . LEU A 1 79 ? 5.826 -8.915 2.869 1.00 91.81 79 LEU A O 1
ATOM 620 N N . ALA A 1 80 ? 4.294 -7.347 2.350 1.00 90.94 80 ALA A N 1
ATOM 621 C CA . ALA A 1 80 ? 4.340 -6.649 3.634 1.00 90.94 80 ALA A CA 1
ATOM 622 C C . ALA A 1 80 ? 3.522 -7.326 4.744 1.00 90.94 80 ALA A C 1
ATOM 624 O O . ALA A 1 80 ? 3.868 -7.208 5.912 1.00 90.94 80 ALA A O 1
ATOM 625 N N . ILE A 1 81 ? 2.413 -8.000 4.420 1.00 87.44 81 ILE A N 1
ATOM 626 C CA . ILE A 1 81 ? 1.552 -8.598 5.448 1.00 87.44 81 ILE A CA 1
ATOM 627 C C . ILE A 1 81 ? 2.134 -9.957 5.871 1.00 87.44 81 ILE A C 1
ATOM 629 O O . ILE A 1 81 ? 2.217 -10.863 5.032 1.00 87.44 81 ILE A O 1
ATOM 633 N N . PRO A 1 82 ? 2.472 -10.156 7.161 1.00 74.69 82 PRO A N 1
ATOM 634 C CA . PRO A 1 82 ? 2.938 -11.444 7.658 1.00 74.69 82 PRO A CA 1
ATOM 635 C C . PRO A 1 82 ? 1.896 -12.533 7.395 1.00 74.69 82 PRO A C 1
ATOM 637 O O . PRO A 1 82 ? 0.707 -12.369 7.686 1.00 74.69 82 PRO A O 1
ATOM 640 N N . LYS A 1 83 ? 2.327 -13.680 6.864 1.00 75.44 83 LYS A N 1
ATOM 641 C CA . LYS A 1 83 ? 1.434 -14.831 6.711 1.00 75.44 83 LYS A CA 1
ATOM 642 C C . LYS A 1 83 ? 1.108 -15.367 8.101 1.00 75.44 83 LYS A C 1
ATOM 644 O O . LYS A 1 83 ? 2.012 -15.688 8.869 1.00 75.44 83 LYS A O 1
ATOM 649 N N . SER A 1 84 ? -0.180 -15.474 8.423 1.00 57.28 84 SER A N 1
ATOM 650 C CA . SER A 1 84 ? -0.652 -16.090 9.665 1.00 57.28 84 SER A CA 1
ATOM 651 C C . SER A 1 84 ? -0.106 -17.523 9.750 1.00 57.28 84 SER A C 1
ATOM 653 O O . SER A 1 84 ? -0.576 -18.410 9.041 1.00 57.28 84 SER A O 1
ATOM 655 N N . GLY A 1 85 ? 0.950 -17.719 10.543 1.00 48.69 85 GLY A N 1
ATOM 656 C CA . GLY A 1 85 ? 1.733 -18.958 10.595 1.00 48.69 85 GLY A CA 1
ATOM 657 C C . GLY A 1 85 ? 3.188 -18.761 11.035 1.00 48.69 85 GLY A C 1
ATOM 658 O O . GLY A 1 85 ? 3.764 -19.686 11.592 1.00 48.69 85 GLY A O 1
ATOM 659 N N . ASP A 1 86 ? 3.743 -17.554 10.877 1.00 47.34 86 ASP A N 1
ATOM 660 C CA . ASP A 1 86 ? 5.113 -17.204 11.300 1.00 47.34 86 ASP A CA 1
ATOM 661 C C . ASP A 1 86 ? 5.183 -16.618 12.725 1.00 47.34 86 ASP A C 1
ATOM 663 O O . ASP A 1 86 ? 6.037 -15.796 13.058 1.00 47.34 86 ASP A O 1
ATOM 667 N N . THR A 1 87 ? 4.296 -17.054 13.625 1.00 45.94 87 THR A N 1
ATOM 668 C CA . THR A 1 87 ? 4.591 -16.937 15.058 1.00 45.94 87 THR A CA 1
ATOM 669 C C . THR A 1 87 ? 5.712 -17.921 15.355 1.00 45.94 87 THR A C 1
ATOM 671 O O . THR A 1 87 ? 5.455 -19.109 15.549 1.00 45.94 87 THR A O 1
ATOM 674 N N . GLY A 1 88 ? 6.952 -17.431 15.327 1.00 44.06 88 GLY A N 1
ATOM 675 C CA . GLY A 1 88 ? 8.142 -18.180 15.698 1.00 44.06 88 GLY A CA 1
ATOM 676 C C . GLY A 1 88 ? 7.946 -18.873 17.043 1.00 44.06 88 GLY A C 1
ATOM 677 O O . GLY A 1 88 ? 8.090 -18.267 18.101 1.00 44.06 88 GLY A O 1
ATOM 678 N N . SER A 1 89 ? 7.639 -20.167 16.985 1.00 45.09 89 SER A N 1
ATOM 679 C CA . SER A 1 89 ? 7.838 -21.113 18.074 1.00 45.09 89 SER A CA 1
ATOM 680 C C . SER A 1 89 ? 9.342 -21.340 18.213 1.00 45.09 89 SER A C 1
ATOM 682 O O . SER A 1 89 ? 9.867 -22.373 17.814 1.00 45.09 89 SER A O 1
ATOM 684 N N . GLY A 1 90 ? 10.043 -20.335 18.727 1.00 47.50 90 GLY A N 1
ATOM 685 C CA . GLY A 1 90 ? 11.390 -20.460 19.266 1.00 47.50 90 GLY A CA 1
ATOM 686 C C . GLY A 1 90 ? 11.303 -20.534 20.784 1.00 47.50 90 GLY A C 1
ATOM 687 O O . GLY A 1 90 ? 11.776 -19.631 21.461 1.00 47.50 90 GLY A O 1
ATOM 688 N N . SER A 1 91 ? 10.616 -21.551 21.313 1.00 44.19 91 SER A N 1
ATOM 689 C CA . SER A 1 91 ? 10.806 -21.930 22.711 1.00 44.19 91 SER A CA 1
ATOM 690 C C . SER A 1 91 ? 12.091 -22.737 22.794 1.00 44.19 91 SER A C 1
ATOM 692 O O . SER A 1 91 ? 12.203 -23.793 22.173 1.00 44.19 91 SER A O 1
ATOM 694 N N . ASP A 1 92 ? 13.036 -22.184 23.545 1.00 53.72 92 ASP A N 1
ATOM 695 C CA . ASP A 1 92 ? 14.195 -22.862 24.105 1.00 53.72 92 ASP A CA 1
ATOM 696 C C . ASP A 1 92 ? 13.811 -24.243 24.658 1.00 53.72 92 ASP A C 1
ATOM 698 O O . ASP A 1 92 ? 13.033 -24.327 25.606 1.00 53.72 92 ASP A O 1
ATOM 702 N N . ASP A 1 93 ? 14.359 -25.307 24.073 1.00 49.16 93 ASP A N 1
ATOM 703 C CA . ASP A 1 93 ? 14.724 -26.543 24.773 1.00 49.16 93 ASP A CA 1
ATOM 704 C C . ASP A 1 93 ? 15.481 -27.464 23.801 1.00 49.16 93 ASP A C 1
ATOM 706 O O . ASP A 1 93 ? 14.906 -27.997 22.856 1.00 49.16 93 ASP A O 1
ATOM 710 N N . ASP A 1 94 ? 16.792 -27.616 23.998 1.00 46.91 94 ASP A N 1
ATOM 711 C CA . ASP A 1 94 ? 17.355 -28.931 24.323 1.00 46.91 94 ASP A CA 1
ATOM 712 C C . ASP A 1 94 ? 18.854 -28.822 24.675 1.00 46.91 94 ASP A C 1
ATOM 714 O O . ASP A 1 94 ? 19.700 -28.479 23.851 1.00 46.91 94 ASP A O 1
ATOM 718 N N . ARG A 1 95 ? 19.092 -29.066 25.969 1.00 52.19 95 ARG A N 1
ATOM 719 C CA . ARG A 1 95 ? 20.236 -29.691 26.669 1.00 52.19 95 ARG A CA 1
ATOM 720 C C . ARG A 1 95 ? 21.570 -29.916 25.953 1.00 52.19 95 ARG A C 1
ATOM 722 O O . ARG A 1 95 ? 21.613 -30.683 24.969 1.00 52.19 95 ARG A O 1
#

Radius of gyration: 17.08 Å; chains: 1; bounding box: 42×43×47 Å

Foldseek 3Di:
DDKDWDWDQVVVPPVRIDTFWMKDWDFPDDDDQWTKTWIWIWGHDDVVVPRDTFTDIDIDGGDGCVVDDVVVVVVRCVVRPDDPPPPDPPDDDDD

pLDDT: mean 87.54, std 15.6, range [44.06, 98.0]

Sequence (95 aa):
MLVVTVEVWPWGRAELKRKVGEITAGNIAGSGPIGTYEIRVHQDEYREAGVAEISEELILRDHDRRAGPLALIRDALILAIPKSGDTGSGSDDDR